Protein AF-A0AAW8EIY5-F1 (afdb_monomer_lite)

Radius of gyration: 24.42 Å; chains: 1; bounding box: 65×35×53 Å

pLDDT: mean 79.77, std 15.16, range [42.41, 97.56]

InterPro domains:
  IPR021831 ParD-like antitoxin of type II bacterial toxin-antitoxin system [PF11903] (4-67)

Sequence (115 aa):
MSSNSIRVDAELFRIAREQGNLMSRSAAQQIEHWARIGSALEECGLTVAQVARLLQRHAEGEAAKAPGDFDLWAFKRERQSSDMANARSGRVTQAQLSWFSDGVARRVKLTDSPY

Organism: Variovorax paradoxus (NCBI:txid34073)

Foldseek 3Di:
DDDDDDDDDPVLLVVLCVVCVVVVHHSVVSVVVVVVVVVVVVVVVDDPVNVVVVVVCVVVVPPDPPPCPVVVVVVVVVVVVVVVVCCVVVVDPPLRVDCPHPCVVVPDDPPDDPD

Structure (mmCIF, N/CA/C/O backbone):
data_AF-A0AAW8EIY5-F1
#
_entry.id   AF-A0AAW8EIY5-F1
#
loop_
_atom_site.group_PDB
_atom_site.id
_atom_site.type_symbol
_atom_site.label_atom_id
_atom_site.label_alt_id
_atom_site.label_comp_id
_atom_site.label_asym_id
_atom_site.label_entity_id
_atom_site.label_seq_id
_atom_site.pdbx_PDB_ins_code
_atom_site.Cartn_x
_atom_site.Cartn_y
_atom_site.Cartn_z
_atom_site.occupancy
_atom_site.B_iso_or_equiv
_atom_site.auth_seq_id
_atom_site.auth_comp_id
_atom_site.auth_asym_id
_atom_site.auth_atom_id
_atom_site.pdbx_PDB_model_num
ATOM 1 N N . MET A 1 1 ? 24.362 5.152 -3.855 1.00 53.97 1 MET A N 1
ATOM 2 C CA . MET A 1 1 ? 23.901 3.747 -3.832 1.00 53.97 1 MET A CA 1
ATOM 3 C C . MET A 1 1 ? 24.237 3.141 -5.178 1.00 53.97 1 MET A C 1
ATOM 5 O O . MET A 1 1 ? 24.011 3.813 -6.178 1.00 53.97 1 MET A O 1
ATOM 9 N N . SER A 1 2 ? 24.828 1.949 -5.215 1.00 73.75 2 SER A N 1
ATOM 10 C CA . SER A 1 2 ? 25.015 1.219 -6.471 1.00 73.75 2 SER A CA 1
ATOM 11 C C . SER A 1 2 ? 23.648 0.815 -7.022 1.00 73.75 2 SER A C 1
ATOM 13 O O . SER A 1 2 ? 22.795 0.336 -6.276 1.00 73.75 2 SER A O 1
ATOM 15 N N . SER A 1 3 ? 23.413 1.048 -8.311 1.00 74.81 3 SER A N 1
ATOM 16 C CA . SER A 1 3 ? 22.215 0.564 -8.992 1.00 74.81 3 SER A CA 1
ATOM 17 C C . SER A 1 3 ? 22.494 -0.817 -9.578 1.00 74.81 3 SER A C 1
ATOM 19 O O . SER A 1 3 ? 23.491 -1.022 -10.267 1.00 74.81 3 SER A O 1
ATOM 21 N N . ASN A 1 4 ? 21.603 -1.766 -9.302 1.00 84.19 4 ASN A N 1
ATOM 22 C CA . ASN A 1 4 ? 21.624 -3.092 -9.910 1.00 84.19 4 ASN A CA 1
ATOM 23 C C . ASN A 1 4 ? 20.434 -3.221 -10.860 1.00 84.19 4 ASN A C 1
ATOM 25 O O . ASN A 1 4 ? 19.335 -2.754 -10.559 1.00 84.19 4 ASN A O 1
ATOM 29 N N . SER A 1 5 ? 20.647 -3.860 -12.010 1.00 86.56 5 SER A N 1
ATOM 30 C CA . SER A 1 5 ? 19.555 -4.206 -12.917 1.00 86.56 5 SER A CA 1
ATOM 31 C C . SER A 1 5 ? 18.894 -5.495 -12.435 1.00 86.56 5 SER A C 1
ATOM 33 O O . SER A 1 5 ? 19.563 -6.516 -12.282 1.00 86.56 5 SER A O 1
ATOM 35 N N . ILE A 1 6 ? 17.583 -5.444 -12.197 1.00 88.00 6 ILE A N 1
ATOM 36 C CA . ILE A 1 6 ? 16.757 -6.614 -11.893 1.00 88.00 6 ILE A CA 1
ATOM 37 C C . ILE A 1 6 ? 15.730 -6.814 -13.006 1.00 88.00 6 ILE A C 1
ATOM 39 O O . ILE A 1 6 ? 15.210 -5.849 -13.568 1.00 88.00 6 ILE A O 1
ATOM 43 N N . ARG A 1 7 ? 15.426 -8.074 -13.327 1.00 94.25 7 ARG A N 1
ATOM 44 C CA . ARG A 1 7 ? 14.286 -8.405 -14.187 1.00 94.25 7 ARG A CA 1
ATOM 45 C C . ARG A 1 7 ? 13.039 -8.476 -13.319 1.00 94.25 7 ARG A C 1
ATOM 47 O O . ARG A 1 7 ? 13.037 -9.176 -12.312 1.00 94.25 7 ARG A O 1
ATOM 54 N N . VAL A 1 8 ? 12.000 -7.760 -13.724 1.00 93.25 8 VAL A N 1
ATOM 55 C CA . VAL A 1 8 ? 10.685 -7.777 -13.081 1.00 93.25 8 VAL A CA 1
ATOM 56 C C . VAL A 1 8 ? 9.632 -8.143 -14.109 1.00 93.25 8 VAL A C 1
ATOM 58 O O . VAL A 1 8 ? 9.823 -7.926 -15.307 1.00 93.25 8 VAL A O 1
ATOM 61 N N . ASP A 1 9 ? 8.534 -8.711 -13.629 1.00 96.12 9 ASP A N 1
ATOM 62 C CA . ASP A 1 9 ? 7.376 -8.992 -14.461 1.00 96.12 9 ASP A CA 1
ATOM 63 C C . ASP A 1 9 ? 6.819 -7.701 -15.098 1.00 96.12 9 ASP A C 1
ATOM 65 O O . ASP A 1 9 ? 6.868 -6.618 -14.501 1.00 96.12 9 ASP A O 1
ATOM 69 N N . ALA A 1 10 ? 6.317 -7.813 -16.330 1.00 95.50 10 ALA A N 1
ATOM 70 C CA . ALA A 1 10 ? 5.834 -6.667 -17.096 1.00 95.50 10 ALA A CA 1
ATOM 71 C C . ALA A 1 10 ? 4.612 -6.006 -16.441 1.00 95.50 10 ALA A C 1
ATOM 73 O O . ALA A 1 10 ? 4.497 -4.776 -16.453 1.00 95.50 10 ALA A O 1
ATOM 74 N N . GLU A 1 11 ? 3.735 -6.803 -15.832 1.00 94.88 11 GLU A N 1
ATOM 75 C CA . GLU A 1 11 ? 2.555 -6.307 -15.135 1.00 94.88 11 GLU A CA 1
ATOM 76 C C . GLU A 1 11 ? 2.950 -5.599 -13.840 1.00 94.88 11 GLU A C 1
ATOM 78 O O . GLU A 1 11 ? 2.496 -4.482 -13.580 1.00 94.88 11 GLU A O 1
ATOM 83 N N . LEU A 1 12 ? 3.887 -6.172 -13.076 1.00 94.81 12 LEU A N 1
ATOM 84 C CA . LEU A 1 12 ? 4.438 -5.507 -11.891 1.00 94.81 12 LEU A CA 1
ATOM 85 C C . LEU A 1 12 ? 5.044 -4.141 -12.246 1.00 94.81 12 LEU A C 1
ATOM 87 O O . LEU A 1 12 ? 4.793 -3.152 -11.553 1.00 94.81 12 LEU A O 1
ATOM 91 N N . PHE A 1 13 ? 5.811 -4.063 -13.337 1.00 96.62 13 PHE A N 1
ATOM 92 C CA . PHE A 1 13 ? 6.376 -2.799 -13.809 1.00 96.62 13 PHE A CA 1
ATOM 93 C C . PHE A 1 13 ? 5.289 -1.789 -14.205 1.00 96.62 13 PHE A C 1
ATOM 95 O O . PHE A 1 13 ? 5.388 -0.611 -13.848 1.00 96.62 13 PHE A O 1
ATOM 102 N N . ARG A 1 14 ? 4.244 -2.236 -14.915 1.00 97.56 14 ARG A N 1
ATOM 103 C CA . ARG A 1 14 ? 3.112 -1.391 -15.320 1.00 97.56 14 ARG A CA 1
ATOM 104 C C . ARG A 1 14 ? 2.398 -0.800 -14.101 1.00 97.56 14 ARG A C 1
ATOM 106 O O . ARG A 1 14 ? 2.264 0.423 -14.022 1.00 97.56 14 ARG A O 1
ATOM 113 N N . ILE A 1 15 ? 2.024 -1.637 -13.130 1.00 96.38 15 ILE A N 1
ATOM 114 C CA . ILE A 1 15 ? 1.348 -1.207 -11.895 1.00 96.38 15 ILE A CA 1
ATOM 115 C C . ILE A 1 15 ? 2.251 -0.257 -11.096 1.00 96.38 15 ILE A C 1
ATOM 117 O O . ILE A 1 15 ? 1.799 0.796 -10.644 1.00 96.38 15 ILE A O 1
ATOM 121 N N . ALA A 1 16 ? 3.541 -0.578 -10.958 1.00 96.81 16 ALA A N 1
ATOM 122 C CA . ALA A 1 16 ? 4.497 0.283 -10.264 1.00 96.81 16 ALA A CA 1
ATOM 123 C C . ALA A 1 16 ? 4.632 1.659 -10.927 1.00 96.81 16 ALA A C 1
ATOM 125 O O . ALA A 1 16 ? 4.730 2.667 -10.229 1.00 96.81 16 ALA A O 1
ATOM 126 N N . ARG A 1 17 ? 4.609 1.725 -12.264 1.00 97.38 17 ARG A N 1
ATOM 127 C CA . ARG A 1 17 ? 4.645 2.996 -12.997 1.00 97.38 17 ARG A CA 1
ATOM 128 C C . ARG A 1 17 ? 3.392 3.827 -12.740 1.00 97.38 17 ARG A C 1
ATOM 130 O O . ARG A 1 17 ? 3.500 5.021 -12.486 1.00 97.38 17 ARG A O 1
ATOM 137 N N . GLU A 1 18 ? 2.218 3.208 -12.798 1.00 97.38 18 GLU A N 1
ATOM 138 C CA . GLU A 1 18 ? 0.939 3.888 -12.566 1.00 97.38 18 GLU A CA 1
ATOM 139 C C . GLU A 1 18 ? 0.842 4.438 -11.141 1.00 97.38 18 GLU A C 1
ATOM 141 O O . GLU A 1 18 ? 0.582 5.626 -10.955 1.00 97.38 18 GLU A O 1
ATOM 146 N N . GLN A 1 19 ? 1.134 3.608 -10.140 1.00 96.62 19 GLN A N 1
ATOM 147 C CA . GLN A 1 19 ? 1.105 4.009 -8.730 1.00 96.62 19 GLN A CA 1
ATOM 148 C C . GLN A 1 19 ? 2.217 5.009 -8.391 1.00 96.62 19 GLN A C 1
ATOM 150 O O . GLN A 1 19 ? 1.992 5.970 -7.655 1.00 96.62 19 GLN A O 1
ATOM 155 N N . GLY A 1 20 ? 3.407 4.823 -8.967 1.00 96.88 20 GLY A N 1
ATOM 156 C CA . GLY A 1 20 ? 4.526 5.745 -8.814 1.00 96.88 20 GLY A CA 1
ATOM 157 C C . GLY A 1 20 ? 4.186 7.140 -9.332 1.00 96.88 20 GLY A C 1
ATOM 158 O O . GLY A 1 20 ? 4.412 8.117 -8.621 1.00 96.88 20 GLY A O 1
ATOM 159 N N . ASN A 1 21 ? 3.550 7.245 -10.503 1.00 96.25 21 ASN A N 1
ATOM 160 C CA . ASN A 1 21 ? 3.132 8.529 -11.072 1.00 96.25 21 ASN A CA 1
ATOM 161 C C . ASN A 1 21 ? 2.189 9.307 -10.140 1.00 96.25 21 ASN A C 1
ATOM 163 O O . ASN A 1 21 ? 2.368 10.513 -9.979 1.00 96.25 21 ASN A O 1
ATOM 167 N N . LEU A 1 22 ? 1.240 8.629 -9.479 1.00 95.81 22 LEU A N 1
ATOM 168 C CA . LEU A 1 22 ? 0.336 9.258 -8.501 1.00 95.81 22 LEU A CA 1
ATOM 169 C C . LEU A 1 22 ? 1.087 9.856 -7.303 1.00 95.81 22 LEU A C 1
ATOM 171 O O . LEU A 1 22 ? 0.632 10.825 -6.702 1.00 95.81 22 LEU A O 1
ATOM 175 N N . MET A 1 23 ? 2.245 9.288 -6.968 1.00 93.25 23 MET A N 1
ATOM 176 C CA . MET A 1 23 ? 3.048 9.657 -5.803 1.00 93.25 23 MET A CA 1
ATOM 177 C C . MET A 1 23 ? 4.348 10.381 -6.174 1.00 93.25 23 MET A C 1
ATOM 179 O O . MET A 1 23 ? 5.223 10.538 -5.323 1.00 93.25 23 MET A O 1
ATOM 183 N N . SER A 1 24 ? 4.494 10.811 -7.435 1.00 96.06 24 SER A N 1
ATOM 184 C CA . SER A 1 24 ? 5.715 11.437 -7.968 1.00 96.06 24 SER A CA 1
ATOM 185 C C . SER A 1 24 ? 6.988 10.588 -7.780 1.00 96.06 24 SER A C 1
ATOM 187 O O . SER A 1 24 ? 8.046 11.097 -7.411 1.00 96.06 24 SER A O 1
ATOM 189 N N . ARG A 1 25 ? 6.890 9.277 -8.026 1.00 96.19 25 ARG A N 1
ATOM 190 C CA . ARG A 1 25 ? 7.987 8.296 -7.963 1.00 96.19 25 ARG A CA 1
ATOM 191 C C . ARG A 1 25 ? 8.157 7.577 -9.298 1.00 96.19 25 ARG A C 1
ATOM 193 O O . ARG A 1 25 ? 7.182 7.286 -9.986 1.00 96.19 25 ARG A O 1
ATOM 200 N N . SER A 1 26 ? 9.394 7.222 -9.640 1.00 96.69 26 SER A N 1
ATOM 201 C CA . SER A 1 26 ? 9.649 6.283 -10.737 1.00 96.69 26 SER A CA 1
ATOM 202 C C . SER A 1 26 ? 9.135 4.879 -10.388 1.00 96.69 26 SER A C 1
ATOM 204 O O . SER A 1 26 ? 8.961 4.547 -9.215 1.00 96.69 26 SER A O 1
ATOM 206 N N . ALA A 1 27 ? 8.949 4.016 -11.392 1.00 95.94 27 ALA A N 1
ATOM 207 C CA . ALA A 1 27 ? 8.550 2.624 -11.159 1.00 95.94 27 ALA A CA 1
ATOM 208 C C . ALA A 1 27 ? 9.537 1.886 -10.231 1.00 95.94 27 ALA A C 1
ATOM 210 O O . ALA A 1 27 ? 9.118 1.168 -9.329 1.00 95.94 27 ALA A O 1
ATOM 211 N N . ALA A 1 28 ? 10.845 2.119 -10.396 1.00 94.56 28 ALA A N 1
ATOM 212 C CA . ALA A 1 28 ? 11.870 1.545 -9.524 1.00 94.56 28 ALA A CA 1
ATOM 213 C C . ALA A 1 28 ? 11.731 2.042 -8.075 1.00 94.56 28 ALA A C 1
ATOM 215 O O . ALA A 1 28 ? 11.697 1.237 -7.149 1.00 94.56 28 ALA A O 1
ATOM 216 N N . GLN A 1 29 ? 11.556 3.354 -7.878 1.00 96.06 29 GLN A N 1
ATOM 217 C CA . GLN A 1 29 ? 11.333 3.932 -6.547 1.00 96.06 29 GLN A CA 1
ATOM 218 C C . GLN A 1 29 ? 10.039 3.424 -5.902 1.00 96.06 29 GLN A C 1
ATOM 220 O O . GLN A 1 29 ? 9.983 3.252 -4.685 1.00 96.06 29 GLN A O 1
ATOM 225 N N . GLN A 1 30 ? 8.996 3.185 -6.698 1.00 97.50 30 GLN A N 1
ATOM 226 C CA . GLN A 1 30 ? 7.741 2.632 -6.204 1.00 97.50 30 GLN A CA 1
ATOM 227 C C . GLN A 1 30 ? 7.905 1.175 -5.746 1.00 97.50 30 GLN A C 1
ATOM 229 O O . GLN A 1 30 ? 7.398 0.814 -4.685 1.00 97.50 30 GLN A O 1
ATOM 234 N N . ILE A 1 31 ? 8.661 0.359 -6.487 1.00 96.19 31 ILE A N 1
ATOM 235 C CA . ILE A 1 31 ? 8.989 -1.020 -6.088 1.00 96.19 31 ILE A CA 1
ATOM 236 C C . ILE A 1 31 ? 9.843 -1.026 -4.813 1.00 96.19 31 ILE A C 1
ATOM 238 O O . ILE A 1 31 ? 9.540 -1.767 -3.879 1.00 96.19 31 ILE A O 1
ATOM 242 N N . GLU A 1 32 ? 10.861 -0.162 -4.724 1.00 95.50 32 GLU A N 1
ATOM 243 C CA . GLU A 1 32 ? 11.654 0.002 -3.496 1.00 95.50 32 GLU A CA 1
ATOM 244 C C . GLU A 1 32 ? 10.779 0.390 -2.298 1.00 95.50 32 GLU A C 1
ATOM 246 O O . GLU A 1 32 ? 10.973 -0.104 -1.187 1.00 95.50 32 GLU A O 1
ATOM 251 N N . HIS A 1 33 ? 9.805 1.274 -2.513 1.00 96.81 33 HIS A N 1
ATOM 252 C CA . HIS A 1 33 ? 8.880 1.694 -1.471 1.00 96.81 33 HIS A CA 1
ATOM 253 C C . HIS A 1 33 ? 8.013 0.533 -0.970 1.00 96.81 33 HIS A C 1
ATOM 255 O O . HIS A 1 33 ? 7.911 0.344 0.243 1.00 96.81 33 HIS A O 1
ATOM 261 N N . TRP A 1 34 ? 7.446 -0.276 -1.869 1.00 95.69 34 TRP A N 1
ATOM 262 C CA . TRP A 1 34 ? 6.694 -1.473 -1.479 1.00 95.69 34 TRP A CA 1
ATOM 263 C C . TRP A 1 34 ? 7.554 -2.491 -0.732 1.00 95.69 34 TRP A C 1
ATOM 265 O O . TRP A 1 34 ? 7.093 -3.039 0.266 1.00 95.69 34 TRP A O 1
ATOM 275 N N . ALA A 1 35 ? 8.807 -2.697 -1.145 1.00 94.38 35 ALA A N 1
ATOM 276 C CA . ALA A 1 35 ? 9.728 -3.587 -0.439 1.00 94.38 35 ALA A CA 1
ATOM 277 C C . ALA A 1 35 ? 10.005 -3.112 0.999 1.00 94.38 35 ALA A C 1
ATOM 279 O O . ALA A 1 35 ? 9.985 -3.917 1.928 1.00 94.38 35 ALA A O 1
ATOM 280 N N . ARG A 1 36 ? 10.190 -1.798 1.211 1.00 95.31 36 ARG A N 1
ATOM 281 C CA . ARG A 1 36 ? 10.345 -1.225 2.564 1.00 95.31 36 ARG A CA 1
ATOM 282 C C . ARG A 1 36 ? 9.094 -1.419 3.419 1.00 95.31 36 ARG A C 1
ATOM 284 O O . ARG A 1 36 ? 9.221 -1.744 4.594 1.00 95.31 36 ARG A O 1
ATOM 291 N N . ILE A 1 37 ? 7.904 -1.242 2.838 1.00 92.81 37 ILE A N 1
ATOM 292 C CA . ILE A 1 37 ? 6.639 -1.514 3.538 1.00 92.81 37 ILE A CA 1
ATOM 293 C C . ILE A 1 37 ? 6.556 -2.993 3.927 1.00 92.81 37 ILE A C 1
ATOM 295 O O . ILE A 1 37 ? 6.250 -3.28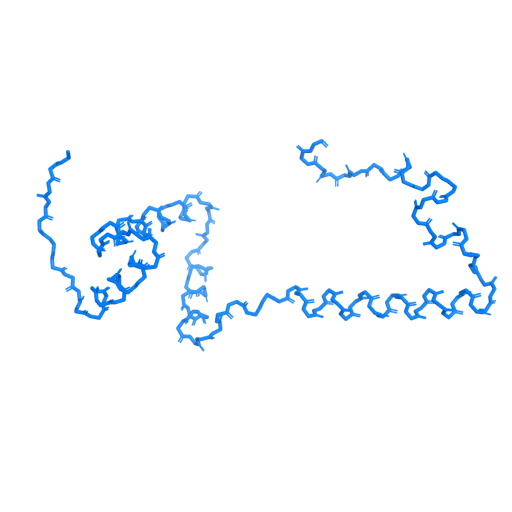7 5.076 1.00 92.81 37 ILE A O 1
ATOM 299 N N . GLY A 1 38 ? 6.857 -3.911 3.002 1.00 88.88 38 GLY A N 1
ATOM 300 C CA . GLY A 1 38 ? 6.858 -5.351 3.271 1.00 88.88 38 GLY A CA 1
ATOM 301 C C . GLY A 1 38 ? 7.780 -5.724 4.432 1.00 88.88 38 GLY A C 1
ATOM 302 O O . GLY A 1 38 ? 7.332 -6.361 5.379 1.00 88.88 38 GLY A O 1
ATOM 303 N N . SER A 1 39 ? 9.019 -5.222 4.419 1.00 90.06 39 SER A N 1
ATOM 304 C CA . SER A 1 39 ? 9.985 -5.431 5.507 1.00 90.06 39 SER A CA 1
ATOM 305 C C . SER A 1 39 ? 9.459 -4.930 6.858 1.00 90.06 39 SER A C 1
ATOM 307 O O . SER A 1 39 ? 9.513 -5.651 7.847 1.00 90.06 39 SER A O 1
ATOM 309 N N . ALA A 1 40 ? 8.905 -3.714 6.907 1.00 90.75 40 ALA A N 1
ATOM 310 C CA . ALA A 1 40 ? 8.362 -3.153 8.146 1.00 90.75 40 ALA A CA 1
ATOM 311 C C . ALA A 1 40 ? 7.137 -3.935 8.661 1.00 90.75 40 ALA A C 1
ATOM 313 O O . ALA A 1 40 ? 6.933 -4.057 9.869 1.00 90.75 40 ALA A O 1
ATOM 314 N N . LEU A 1 41 ? 6.315 -4.476 7.756 1.00 86.19 41 LEU A N 1
ATOM 315 C CA . LEU A 1 41 ? 5.176 -5.323 8.115 1.00 86.19 41 LEU A CA 1
ATOM 316 C C . LEU A 1 41 ? 5.625 -6.666 8.707 1.00 86.19 41 LEU A C 1
ATOM 318 O O . LEU A 1 41 ? 5.010 -7.135 9.664 1.00 86.19 41 LEU A O 1
ATOM 322 N N . GLU A 1 42 ? 6.695 -7.267 8.188 1.00 84.88 42 GLU A N 1
ATOM 323 C CA . GLU A 1 42 ? 7.273 -8.496 8.753 1.00 84.88 42 GLU A CA 1
ATOM 324 C C . GLU A 1 42 ? 7.810 -8.273 10.177 1.00 84.88 42 GLU A C 1
ATOM 326 O O . GLU A 1 42 ? 7.588 -9.102 11.062 1.00 84.88 42 GLU A O 1
ATOM 331 N N . GLU A 1 43 ? 8.422 -7.116 10.443 1.00 90.12 43 GLU A N 1
ATOM 332 C CA . GLU A 1 43 ? 8.917 -6.740 11.777 1.00 90.12 43 GLU A CA 1
ATOM 333 C C . GLU A 1 43 ? 7.799 -6.538 12.813 1.00 90.12 43 GLU A C 1
ATOM 335 O O . GLU A 1 43 ? 8.027 -6.688 14.013 1.00 90.12 43 GLU A O 1
ATOM 340 N N . CYS A 1 44 ? 6.569 -6.262 12.372 1.00 89.88 44 CYS A N 1
ATOM 341 C CA . CYS A 1 44 ? 5.409 -6.102 13.254 1.00 89.88 44 CYS A CA 1
ATOM 342 C C . CYS A 1 44 ? 4.895 -7.433 13.844 1.00 89.88 44 CYS A C 1
ATOM 344 O O . CYS A 1 44 ? 3.863 -7.447 14.517 1.00 89.88 44 CYS A O 1
ATOM 346 N N . GLY A 1 45 ? 5.577 -8.558 13.595 1.00 86.88 45 GLY A N 1
ATOM 347 C CA . GLY A 1 45 ? 5.203 -9.869 14.131 1.00 86.88 45 GLY A CA 1
ATOM 348 C C . GLY A 1 45 ? 3.954 -10.457 13.473 1.00 86.88 45 GLY A C 1
ATOM 349 O O . GLY A 1 45 ? 3.258 -11.275 14.078 1.00 86.88 45 GLY A O 1
ATOM 350 N N . LEU A 1 46 ? 3.652 -10.044 12.237 1.00 84.31 46 LEU A N 1
ATOM 351 C CA . LEU A 1 46 ? 2.583 -10.651 11.454 1.00 84.31 46 LEU A CA 1
ATOM 352 C C . LEU A 1 46 ? 2.929 -12.115 11.173 1.00 84.31 46 LEU A C 1
ATOM 354 O O . LEU A 1 46 ? 3.958 -12.443 10.587 1.00 84.31 46 LEU A O 1
ATOM 358 N N . THR A 1 47 ? 2.035 -13.013 11.569 1.00 83.44 47 THR A N 1
ATOM 359 C CA . THR A 1 47 ? 2.161 -14.431 11.234 1.00 83.44 47 THR A CA 1
ATOM 360 C C . THR A 1 47 ? 1.995 -14.634 9.727 1.00 83.44 47 THR A C 1
ATOM 362 O O . THR A 1 47 ? 1.230 -13.927 9.065 1.00 83.44 47 THR A O 1
ATOM 365 N N . VAL A 1 48 ? 2.633 -15.674 9.182 1.00 82.50 48 VAL A N 1
ATOM 366 C CA . VAL A 1 48 ? 2.499 -16.064 7.764 1.00 82.50 48 VAL A CA 1
ATOM 367 C C . VAL A 1 48 ? 1.026 -16.207 7.350 1.00 82.50 48 VAL A C 1
ATOM 369 O O . VAL A 1 48 ? 0.636 -15.783 6.265 1.00 82.50 48 VAL A O 1
ATOM 372 N N . ALA A 1 49 ? 0.178 -16.733 8.239 1.00 86.19 49 ALA A N 1
ATOM 373 C CA . ALA A 1 49 ? -1.256 -16.875 7.994 1.00 86.19 49 ALA A CA 1
ATOM 374 C C . ALA A 1 49 ? -1.983 -15.523 7.845 1.00 86.19 49 ALA A C 1
ATOM 376 O O . ALA A 1 49 ? -2.892 -15.402 7.022 1.00 86.19 49 ALA A O 1
ATOM 377 N N . GLN A 1 50 ? -1.593 -14.501 8.614 1.00 87.62 50 GLN A N 1
ATOM 378 C CA . GLN A 1 50 ? -2.157 -13.151 8.500 1.00 87.62 50 GLN A CA 1
ATOM 379 C C . GLN A 1 50 ? -1.745 -12.482 7.187 1.00 87.62 50 GLN A C 1
ATOM 381 O O . GLN A 1 50 ? -2.594 -11.884 6.526 1.00 87.62 50 GLN A O 1
ATOM 386 N N . VAL A 1 51 ? -0.482 -12.635 6.777 1.00 86.00 51 VAL A N 1
ATOM 387 C CA . VAL A 1 51 ? 0.014 -12.123 5.488 1.00 86.00 51 VAL A CA 1
ATOM 388 C C . VAL A 1 51 ? -0.700 -12.805 4.319 1.00 86.00 51 VAL A C 1
ATOM 390 O O . VAL A 1 51 ? -1.209 -12.125 3.430 1.00 86.00 51 VAL A O 1
ATOM 393 N N . ALA A 1 52 ? -0.828 -14.134 4.347 1.00 86.56 52 ALA A N 1
ATOM 394 C CA . ALA A 1 52 ? -1.551 -14.883 3.319 1.00 86.56 52 ALA A CA 1
ATOM 395 C C . ALA A 1 52 ? -3.013 -14.422 3.196 1.00 86.56 52 ALA A C 1
ATOM 397 O O . ALA A 1 52 ? -3.497 -14.174 2.093 1.00 86.56 52 ALA A O 1
ATOM 398 N N . ARG A 1 53 ? -3.699 -14.227 4.331 1.00 88.94 53 ARG A N 1
ATOM 399 C CA . ARG A 1 53 ? -5.079 -13.723 4.354 1.00 88.94 53 ARG A CA 1
ATOM 400 C C . ARG A 1 53 ? -5.187 -12.298 3.805 1.00 88.94 53 ARG A C 1
ATOM 402 O O . ARG A 1 53 ? -6.139 -11.999 3.092 1.00 88.94 53 ARG A O 1
ATOM 409 N N . LEU A 1 54 ? -4.233 -11.421 4.123 1.00 86.12 54 LEU A N 1
ATOM 410 C CA . LEU A 1 54 ? -4.190 -10.055 3.594 1.00 86.12 54 LEU A CA 1
ATOM 411 C C . LEU A 1 54 ? -4.079 -10.061 2.062 1.00 86.12 54 LEU A C 1
ATOM 413 O O . LEU A 1 54 ? -4.844 -9.373 1.387 1.00 86.12 54 LEU A O 1
ATOM 417 N N . LEU A 1 55 ? -3.153 -10.858 1.523 1.00 86.69 55 LEU A N 1
ATOM 418 C CA . LEU A 1 55 ? -2.929 -10.978 0.082 1.00 86.69 55 LEU A CA 1
ATOM 419 C C . LEU A 1 55 ? -4.134 -11.588 -0.638 1.00 86.69 55 LEU A C 1
ATOM 421 O O . LEU A 1 55 ? -4.508 -11.104 -1.704 1.00 86.69 55 LEU A O 1
ATOM 425 N N . GLN A 1 56 ? -4.770 -12.598 -0.039 1.00 87.81 56 GLN A N 1
ATOM 426 C CA . GLN A 1 56 ? -5.984 -13.205 -0.578 1.00 87.81 56 GLN A CA 1
ATOM 427 C C . GLN A 1 56 ? -7.118 -12.177 -0.700 1.00 87.81 56 GLN A C 1
ATOM 429 O O . GLN A 1 56 ? -7.666 -12.005 -1.784 1.00 87.81 56 GLN A O 1
ATOM 434 N N . ARG A 1 57 ? -7.396 -11.415 0.366 1.00 84.38 57 ARG A N 1
ATOM 435 C CA . ARG A 1 57 ? -8.425 -10.359 0.344 1.00 84.38 57 ARG A CA 1
ATOM 436 C C . ARG A 1 57 ? -8.137 -9.279 -0.696 1.00 84.38 57 ARG A C 1
ATOM 438 O O . ARG A 1 57 ? -9.045 -8.803 -1.371 1.00 84.38 57 ARG A O 1
ATOM 445 N N . HIS A 1 58 ? -6.868 -8.897 -0.844 1.00 81.00 58 HIS A N 1
ATOM 446 C CA . HIS A 1 58 ? -6.456 -7.947 -1.874 1.00 81.00 58 HIS A CA 1
ATOM 447 C C . HIS A 1 58 ? -6.695 -8.500 -3.290 1.00 81.00 58 HIS A C 1
ATOM 449 O O . HIS A 1 58 ? -7.214 -7.783 -4.143 1.00 81.00 58 HIS A O 1
ATOM 455 N N . ALA A 1 59 ? -6.354 -9.769 -3.539 1.00 78.19 59 ALA A N 1
ATOM 456 C CA . ALA A 1 59 ? -6.580 -10.432 -4.825 1.00 78.19 59 ALA A CA 1
ATOM 457 C C . ALA A 1 59 ? -8.074 -10.594 -5.152 1.00 78.19 59 ALA A C 1
ATOM 459 O O . ALA A 1 59 ? -8.474 -10.443 -6.303 1.00 78.19 59 ALA A O 1
ATOM 460 N N . GLU A 1 60 ? -8.903 -10.838 -4.138 1.00 80.81 60 GLU A N 1
ATOM 461 C CA . GLU A 1 60 ? -10.363 -10.937 -4.254 1.00 80.81 60 GLU A CA 1
ATOM 462 C C . GLU A 1 60 ? -11.042 -9.569 -4.477 1.00 80.81 60 GLU A C 1
ATOM 464 O O . GLU A 1 60 ? -12.259 -9.495 -4.644 1.00 80.81 60 GLU A O 1
ATOM 469 N N . GLY A 1 61 ? -10.278 -8.470 -4.512 1.00 64.81 61 GLY A N 1
ATOM 470 C CA . GLY A 1 61 ? -10.825 -7.128 -4.699 1.00 64.81 61 GLY A CA 1
ATOM 471 C C . GLY A 1 61 ? -11.593 -6.621 -3.479 1.00 64.81 61 GLY A C 1
ATOM 472 O O . GLY A 1 61 ? -12.277 -5.598 -3.565 1.00 64.81 61 GLY A O 1
ATOM 473 N N . GLU A 1 62 ? -11.443 -7.270 -2.320 1.00 55.94 62 GLU A N 1
ATOM 474 C CA . GLU A 1 62 ? -11.858 -6.727 -1.030 1.00 55.94 62 GLU A CA 1
ATOM 475 C C . GLU A 1 62 ? -10.881 -5.625 -0.596 1.00 55.94 62 GLU A C 1
ATOM 477 O O . GLU A 1 62 ? -10.288 -5.661 0.487 1.00 55.94 62 GLU A O 1
ATOM 482 N N . ALA A 1 63 ? -10.696 -4.614 -1.450 1.00 52.69 63 ALA A N 1
ATOM 483 C CA . ALA A 1 63 ? -10.117 -3.347 -1.044 1.00 52.69 63 ALA A CA 1
ATOM 484 C C . ALA A 1 63 ? -10.885 -2.903 0.197 1.00 52.69 63 ALA A C 1
ATOM 486 O O . ALA A 1 63 ? -12.108 -2.792 0.138 1.00 52.69 63 ALA A O 1
ATOM 487 N N . ALA A 1 64 ? -10.164 -2.764 1.311 1.00 52.41 64 ALA A N 1
ATOM 488 C CA . ALA A 1 64 ? -10.670 -2.572 2.660 1.00 52.41 64 ALA A CA 1
ATOM 489 C C . ALA A 1 64 ? -12.015 -1.823 2.713 1.00 52.41 64 ALA A C 1
ATOM 491 O O . ALA A 1 64 ? -12.065 -0.617 2.943 1.00 52.41 64 ALA A O 1
ATOM 492 N N . LYS A 1 65 ? -13.134 -2.548 2.595 1.00 47.47 65 LYS A N 1
ATOM 493 C CA . LYS A 1 65 ? -14.353 -2.147 3.284 1.00 47.47 65 LYS A CA 1
ATOM 494 C C . LYS A 1 65 ? -13.948 -2.241 4.735 1.00 47.47 65 LYS A C 1
ATOM 496 O O . LYS A 1 65 ? -13.791 -3.352 5.235 1.00 47.47 65 LYS A O 1
ATOM 501 N N . ALA A 1 66 ? -13.624 -1.099 5.341 1.00 47.62 66 ALA A N 1
ATOM 502 C CA . ALA A 1 66 ? -13.292 -1.019 6.749 1.00 47.62 66 ALA A CA 1
ATOM 503 C C . ALA A 1 66 ? -14.408 -1.765 7.491 1.00 47.62 66 ALA A C 1
ATOM 505 O O . ALA A 1 66 ? -15.537 -1.268 7.504 1.00 47.62 66 ALA A O 1
ATOM 506 N N . PRO A 1 67 ? -14.138 -2.954 8.063 1.00 50.38 67 PRO A N 1
ATOM 507 C CA . PRO A 1 67 ? -15.178 -3.726 8.734 1.00 50.38 67 PRO A CA 1
ATOM 508 C C . PRO A 1 67 ? -15.779 -2.915 9.888 1.00 50.38 67 PRO A C 1
ATOM 510 O O . PRO A 1 67 ? -16.914 -3.125 10.280 1.00 50.38 67 PRO A O 1
ATOM 513 N N . GLY A 1 68 ? -15.028 -1.931 10.394 1.00 55.03 68 GLY A N 1
ATOM 514 C CA . GLY A 1 68 ? -15.445 -1.081 11.493 1.00 55.03 68 GLY A CA 1
ATOM 515 C C . GLY A 1 68 ? -16.388 0.063 11.133 1.00 55.03 68 GLY A C 1
ATOM 516 O O . GLY A 1 68 ? -17.101 0.500 12.023 1.00 55.03 68 GLY A O 1
ATOM 517 N N . ASP A 1 69 ? -16.430 0.578 9.900 1.00 57.06 69 ASP A N 1
ATOM 518 C CA . ASP A 1 69 ? -17.138 1.852 9.685 1.00 57.06 69 ASP A CA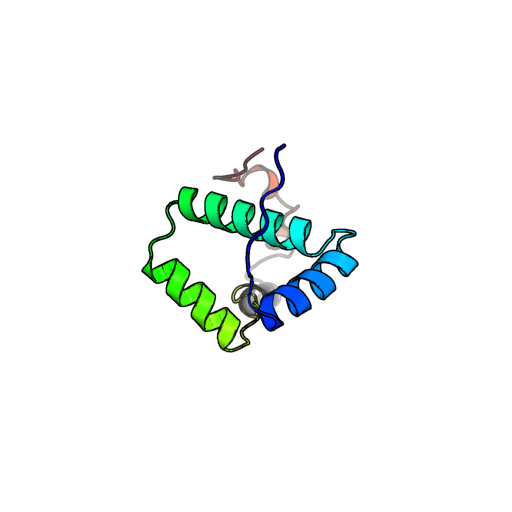 1
ATOM 519 C C . ASP A 1 69 ? -18.658 1.634 9.623 1.00 57.06 69 ASP A C 1
ATOM 521 O O . ASP A 1 69 ? -19.416 2.245 10.376 1.00 57.06 69 ASP A O 1
ATOM 525 N N . PHE A 1 70 ? -19.123 0.672 8.821 1.00 56.88 70 PHE A N 1
ATOM 526 C CA . PHE A 1 70 ? -20.553 0.356 8.737 1.00 56.88 70 PHE A CA 1
ATOM 527 C C . PHE A 1 70 ? -21.120 -0.149 10.076 1.00 56.88 70 PHE A C 1
ATOM 529 O O . PHE A 1 70 ? -22.190 0.303 10.497 1.00 56.88 70 PHE A O 1
ATOM 536 N N . ASP A 1 71 ? -20.367 -0.997 10.781 1.00 73.25 71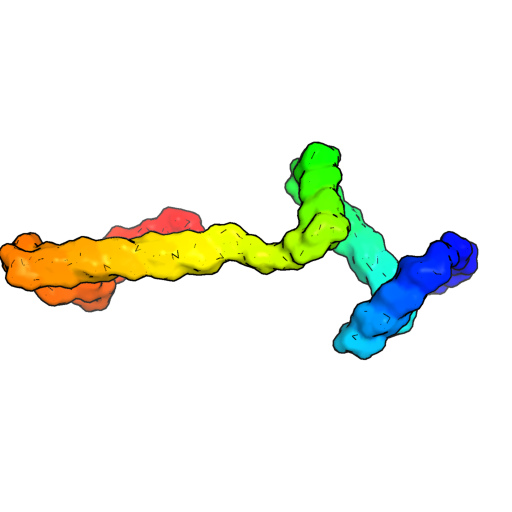 ASP A N 1
ATOM 537 C CA . ASP A 1 71 ? -20.757 -1.542 12.084 1.00 73.25 71 ASP A CA 1
ATOM 538 C C . ASP A 1 71 ? -20.746 -0.473 13.185 1.00 73.25 71 ASP A C 1
ATOM 540 O O . ASP A 1 71 ? -21.656 -0.433 14.015 1.00 73.25 71 ASP A O 1
ATOM 544 N N . LEU A 1 72 ? -19.796 0.471 13.163 1.00 72.81 72 LEU A N 1
ATOM 545 C CA . LEU A 1 72 ? -19.764 1.582 14.117 1.00 72.81 72 LEU A CA 1
ATOM 546 C C . LEU A 1 72 ? -20.951 2.530 13.924 1.00 72.81 72 LEU A C 1
ATOM 548 O O . LEU A 1 72 ? -21.547 2.978 14.907 1.00 72.81 72 LEU A O 1
ATOM 552 N N . TRP A 1 73 ? -21.316 2.845 12.678 1.00 74.75 73 TRP A N 1
ATOM 553 C CA . TRP A 1 73 ? -22.490 3.677 12.396 1.00 74.75 73 TRP A CA 1
ATOM 554 C C . TRP A 1 73 ? -23.797 2.964 12.762 1.00 74.75 73 TRP A C 1
ATOM 556 O O . TRP A 1 73 ? -24.711 3.612 13.279 1.00 74.75 73 TRP A O 1
ATOM 566 N N . ALA A 1 74 ? -23.893 1.651 12.537 1.00 78.88 74 ALA A N 1
ATOM 567 C CA . ALA A 1 74 ? -25.036 0.847 12.966 1.00 78.88 74 ALA A CA 1
ATOM 568 C C . ALA A 1 74 ? -25.165 0.823 14.499 1.00 78.88 74 ALA A C 1
ATOM 570 O O . ALA A 1 74 ? -26.211 1.209 15.025 1.00 78.88 74 ALA A O 1
ATOM 571 N N . PHE A 1 75 ? -24.077 0.508 15.205 1.00 77.19 75 PHE A N 1
ATOM 572 C CA . PHE A 1 75 ? -24.009 0.509 16.667 1.00 77.19 75 PHE A CA 1
ATOM 573 C C . PHE A 1 75 ? -24.358 1.879 17.271 1.00 77.19 75 PHE A C 1
ATOM 575 O O . PHE A 1 75 ? -25.147 1.972 18.214 1.00 77.19 75 PHE A O 1
ATOM 582 N N . LYS A 1 76 ? -23.827 2.975 16.705 1.00 84.19 76 LYS A N 1
ATOM 583 C CA . LYS A 1 76 ? -24.149 4.344 17.148 1.00 84.19 76 LYS A CA 1
ATOM 584 C C . LYS A 1 76 ? -25.635 4.661 16.999 1.00 84.19 76 LYS A C 1
ATOM 586 O O . LYS A 1 76 ? -26.216 5.244 17.912 1.00 84.19 76 LYS A O 1
ATOM 591 N N . ARG A 1 77 ? -26.253 4.284 15.874 1.00 86.00 77 ARG A N 1
ATOM 592 C CA . ARG A 1 77 ? -27.687 4.522 15.636 1.00 86.00 77 ARG A CA 1
ATOM 593 C C . ARG A 1 77 ? -28.563 3.720 16.590 1.00 86.00 77 ARG A C 1
ATOM 595 O O . ARG A 1 77 ? -29.522 4.268 17.129 1.00 86.00 77 ARG A O 1
ATOM 602 N N . GLU A 1 78 ? -28.223 2.459 16.829 1.00 84.12 78 GLU A N 1
ATOM 603 C CA . GLU A 1 78 ? -28.943 1.606 17.776 1.00 84.12 78 GLU A CA 1
ATOM 604 C C . GLU A 1 78 ? -28.886 2.186 19.196 1.00 84.12 78 GLU A C 1
ATOM 606 O O . GLU A 1 78 ? -29.925 2.370 19.843 1.00 84.12 78 GLU A O 1
ATOM 611 N N . ARG A 1 79 ? -27.694 2.605 19.638 1.00 84.25 79 ARG A N 1
ATOM 612 C CA . ARG A 1 79 ? -27.512 3.268 20.933 1.00 84.25 79 ARG A CA 1
ATOM 613 C C . ARG A 1 79 ? -28.282 4.586 21.027 1.00 84.25 79 ARG A C 1
ATOM 615 O O . ARG A 1 79 ? -29.017 4.787 21.989 1.00 84.25 79 ARG A O 1
ATOM 622 N N . GLN A 1 80 ? -28.208 5.434 20.000 1.00 85.06 80 GLN A N 1
ATOM 623 C CA . GLN A 1 80 ? -28.951 6.696 19.957 1.00 85.06 80 GLN A CA 1
ATOM 624 C C . GLN A 1 80 ? -30.469 6.470 20.019 1.00 85.06 80 GLN A C 1
ATOM 626 O O . GLN A 1 80 ? -31.176 7.222 20.687 1.00 85.06 80 GLN A O 1
ATOM 631 N N . SER A 1 81 ? -30.984 5.430 19.357 1.00 85.75 81 SER A N 1
ATOM 632 C CA . SER A 1 81 ? -32.413 5.099 19.409 1.00 85.75 81 SER A CA 1
ATOM 633 C C . SER A 1 81 ? -32.861 4.691 20.818 1.00 85.75 81 SER A C 1
ATOM 635 O O . SER A 1 81 ? -33.911 5.138 21.284 1.00 85.75 81 SER A O 1
ATOM 637 N N . SER A 1 82 ? -32.023 3.928 21.524 1.00 84.50 82 SER A N 1
ATOM 638 C CA . SER A 1 82 ? -32.266 3.495 22.902 1.00 84.50 82 SER A CA 1
ATOM 639 C C . SER A 1 82 ? -32.211 4.669 23.880 1.00 84.50 82 SER A C 1
ATOM 641 O O . SER A 1 82 ? -33.098 4.819 24.721 1.00 84.50 82 SER A O 1
ATOM 643 N N . ASP A 1 83 ? -3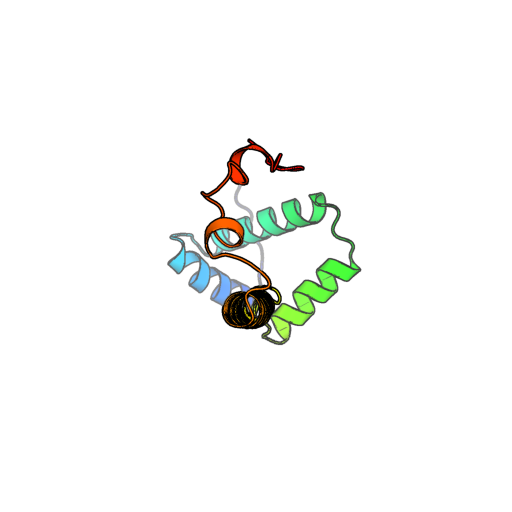1.226 5.553 23.727 1.00 83.31 83 ASP A N 1
ATOM 644 C CA . ASP A 1 83 ? -31.088 6.764 24.540 1.00 83.31 83 ASP A CA 1
ATOM 645 C C . ASP A 1 83 ? -32.286 7.705 24.345 1.00 83.31 83 ASP A C 1
ATOM 647 O O . ASP A 1 83 ? -32.850 8.215 25.315 1.00 83.31 83 ASP A O 1
ATOM 651 N N . MET A 1 84 ? -32.752 7.866 23.102 1.00 83.94 84 MET A N 1
ATOM 652 C CA . MET A 1 84 ? -33.950 8.650 22.788 1.00 83.94 84 MET A CA 1
ATOM 653 C C . MET A 1 84 ? -35.225 8.029 23.368 1.00 83.94 84 MET A C 1
ATOM 655 O O . MET A 1 84 ? -36.092 8.759 23.852 1.00 83.94 84 MET A O 1
ATOM 659 N N . ALA A 1 85 ? -35.357 6.700 23.343 1.00 86.12 85 ALA A N 1
ATOM 660 C CA . ALA A 1 85 ? -36.483 6.006 23.965 1.00 86.12 85 ALA A CA 1
ATOM 661 C C . ALA A 1 85 ? -36.487 6.204 25.489 1.00 86.12 85 ALA A C 1
ATOM 663 O O . ALA A 1 85 ? -37.527 6.529 26.064 1.00 86.12 85 ALA A O 1
ATOM 664 N N . ASN A 1 86 ? -35.318 6.100 26.125 1.00 83.31 86 ASN A N 1
ATOM 665 C CA . ASN A 1 86 ? -35.147 6.311 27.561 1.00 83.31 86 ASN A CA 1
ATOM 666 C C . ASN A 1 86 ? -35.399 7.768 27.987 1.00 83.31 86 ASN A C 1
ATOM 668 O O . ASN A 1 86 ? -35.996 8.005 29.041 1.00 83.31 86 ASN A O 1
ATOM 672 N N . ALA A 1 87 ? -34.995 8.740 27.164 1.00 81.94 87 ALA A N 1
ATOM 673 C CA . ALA A 1 87 ? -35.298 10.153 27.383 1.00 81.94 87 ALA A CA 1
ATOM 674 C C . ALA A 1 87 ? -36.801 10.433 27.268 1.00 81.94 87 ALA A C 1
ATOM 676 O O . ALA A 1 87 ? -37.385 11.080 28.136 1.00 81.94 87 ALA A O 1
ATOM 677 N N . ARG A 1 88 ? -37.454 9.889 26.232 1.00 82.62 88 ARG A N 1
ATOM 678 C CA . ARG A 1 88 ? -38.910 10.015 26.040 1.00 82.62 88 ARG A CA 1
ATOM 679 C C . ARG A 1 88 ? -39.705 9.360 27.165 1.00 82.62 88 ARG A C 1
ATOM 681 O O . ARG A 1 88 ? -40.752 9.877 27.535 1.00 82.62 88 ARG A O 1
ATOM 688 N N . SER A 1 89 ? -39.214 8.254 27.721 1.00 86.69 89 SER A N 1
ATOM 689 C CA . SER A 1 89 ? -39.846 7.585 28.861 1.00 86.69 89 SER A CA 1
ATOM 690 C C . SER A 1 89 ? -39.512 8.229 30.214 1.00 86.69 89 SER A C 1
ATOM 692 O O . SER A 1 89 ? -39.887 7.673 31.243 1.00 86.69 89 SER A O 1
ATOM 694 N N . GLY A 1 90 ? -38.747 9.328 30.244 1.00 84.00 90 GLY A N 1
ATOM 695 C CA . GLY A 1 90 ? -38.335 10.011 31.476 1.00 84.00 90 GLY A CA 1
ATOM 696 C C . GLY A 1 90 ? -37.365 9.218 32.360 1.00 84.00 90 GLY A C 1
ATOM 697 O O . GLY A 1 90 ? -37.134 9.599 33.503 1.00 84.00 90 GLY A O 1
ATOM 698 N N . ARG A 1 91 ? -36.791 8.116 31.853 1.00 79.12 91 ARG A N 1
ATOM 699 C CA . ARG A 1 91 ? -35.822 7.284 32.592 1.00 79.12 91 ARG A CA 1
ATOM 700 C C . ARG A 1 91 ? -34.448 7.939 32.679 1.00 79.12 91 ARG A C 1
ATOM 702 O O . ARG A 1 91 ? -33.678 7.613 33.575 1.00 79.12 91 ARG A O 1
ATOM 709 N N . VAL A 1 92 ? -34.146 8.820 31.729 1.00 78.75 92 VAL A N 1
ATOM 710 C CA . VAL A 1 92 ? -32.881 9.545 31.630 1.00 78.75 92 VAL A CA 1
ATOM 711 C C . VAL A 1 92 ? -33.190 10.996 31.267 1.00 78.75 92 VAL A C 1
ATOM 713 O O . VAL A 1 92 ? -34.030 11.261 30.408 1.00 78.75 92 VAL A O 1
ATOM 716 N N . THR A 1 93 ? -32.536 11.950 31.921 1.00 77.06 93 THR A N 1
ATOM 717 C CA . THR A 1 93 ? -32.664 13.377 31.601 1.00 77.06 93 THR A CA 1
ATOM 718 C C . THR A 1 93 ? -31.677 13.776 30.503 1.00 77.06 93 THR A C 1
ATOM 720 O O . THR A 1 93 ? -30.636 13.150 30.312 1.00 77.06 93 THR A O 1
ATOM 723 N N . GLN A 1 94 ? -31.954 14.865 29.783 1.00 69.25 94 GLN A N 1
ATOM 724 C CA . GLN A 1 94 ? -31.046 15.374 28.745 1.00 69.25 94 GLN A CA 1
ATOM 725 C C . GLN A 1 94 ? -29.641 15.700 29.294 1.00 69.25 94 GLN A C 1
ATOM 727 O O . GLN A 1 94 ? -28.645 15.510 28.598 1.00 69.25 94 GLN A O 1
ATOM 732 N N . ALA A 1 95 ? -29.547 16.117 30.561 1.00 71.75 95 ALA A N 1
ATOM 733 C CA . ALA A 1 95 ? -28.277 16.344 31.249 1.00 71.75 95 ALA A CA 1
ATOM 734 C C . ALA A 1 95 ? -27.479 15.044 31.483 1.00 71.75 95 ALA A C 1
ATOM 736 O O . ALA A 1 95 ? -26.254 15.070 31.488 1.00 71.75 95 ALA A O 1
ATOM 737 N N . GLN A 1 96 ? -28.139 13.894 31.613 1.00 72.06 96 GLN A N 1
ATOM 738 C CA . GLN A 1 96 ? -27.464 12.598 31.755 1.00 72.06 96 GLN A CA 1
ATOM 739 C C . GLN A 1 96 ? -26.973 12.027 30.414 1.00 72.06 96 GLN A C 1
ATOM 741 O O . GLN A 1 96 ? -26.057 11.209 30.404 1.00 72.06 96 GLN A O 1
ATOM 746 N N . LEU A 1 97 ? -27.551 12.465 29.289 1.00 70.12 97 LEU A N 1
ATOM 747 C CA . LEU A 1 97 ? -27.130 12.062 27.938 1.00 70.12 97 LEU A CA 1
ATOM 748 C C . LEU A 1 97 ? -26.016 12.940 27.357 1.00 70.12 97 LEU A C 1
ATOM 750 O O . LEU A 1 97 ? -25.336 12.537 26.414 1.00 70.12 97 LEU A O 1
ATOM 754 N N . SER A 1 98 ? -25.827 14.148 27.886 1.00 74.44 98 SER A N 1
ATOM 755 C CA . SER A 1 98 ? -24.787 15.053 27.405 1.00 74.44 98 SER A CA 1
ATOM 756 C C . SER A 1 98 ? -23.437 14.743 28.061 1.00 74.44 98 SER A C 1
ATOM 758 O O . SER A 1 98 ? -23.287 14.726 29.280 1.00 74.44 98 SER A O 1
ATOM 760 N N . TRP A 1 99 ? -22.419 14.559 27.219 1.00 64.88 99 TRP A N 1
ATOM 761 C CA . TRP A 1 99 ? -21.026 14.352 27.630 1.00 64.88 99 TRP A CA 1
ATOM 762 C C . TRP A 1 99 ? -20.449 15.531 28.438 1.00 64.88 99 TRP A C 1
ATOM 764 O O . TRP A 1 99 ? -19.525 15.365 29.236 1.00 64.88 99 TRP A O 1
ATOM 774 N N . PHE A 1 100 ? -21.004 16.729 28.237 1.00 64.56 100 PHE A N 1
ATOM 775 C CA . PHE A 1 100 ? -20.514 17.985 28.812 1.00 64.56 100 PHE A CA 1
ATOM 776 C C . PHE A 1 100 ? -21.245 18.411 30.088 1.00 64.56 100 PHE A C 1
ATOM 778 O O . PHE A 1 100 ? -20.867 19.404 30.708 1.00 64.56 100 PHE A O 1
ATOM 785 N N . SER A 1 101 ? -22.269 17.672 30.506 1.00 65.12 101 SER A N 1
ATOM 786 C CA . SER A 1 101 ? -23.013 17.940 31.739 1.00 65.12 101 SER A CA 1
ATOM 787 C C . SER A 1 101 ? -22.468 17.119 32.909 1.00 65.12 101 SER A C 1
ATOM 789 O O . SER A 1 101 ? -21.804 16.096 32.733 1.00 65.12 101 SER A O 1
ATOM 791 N N . ASP A 1 102 ? -22.687 17.621 34.128 1.00 60.62 102 ASP A N 1
ATOM 792 C CA . ASP A 1 102 ? -22.329 16.975 35.402 1.00 60.62 102 ASP A CA 1
ATOM 793 C C . ASP A 1 102 ? -20.873 16.503 35.548 1.00 60.62 102 ASP A C 1
ATOM 795 O O . ASP A 1 102 ? -20.568 15.622 36.353 1.00 60.62 102 ASP A O 1
ATOM 799 N N . GLY A 1 103 ? -19.940 17.086 34.791 1.00 61.38 103 GLY A N 1
ATOM 800 C CA . GLY A 1 103 ? -18.518 16.754 34.886 1.00 61.38 103 GLY A CA 1
ATOM 801 C C . GLY A 1 103 ? -18.176 15.329 34.439 1.00 61.38 103 GLY A C 1
ATOM 802 O O . GLY A 1 103 ? -17.112 14.830 34.808 1.00 61.38 103 GLY A O 1
ATOM 803 N N . VAL A 1 104 ? -19.031 14.673 33.641 1.00 64.50 104 VAL A N 1
ATOM 804 C CA . VAL A 1 104 ? -18.774 13.330 33.079 1.00 64.50 104 VAL A CA 1
ATOM 805 C C . VAL A 1 104 ? -17.439 13.304 32.329 1.00 64.50 104 VAL A C 1
ATOM 807 O O . VAL A 1 104 ? -16.600 12.452 32.618 1.00 64.50 104 VAL A O 1
ATOM 810 N N . ALA A 1 105 ? -17.176 14.314 31.496 1.00 61.41 105 ALA A N 1
ATOM 811 C CA . ALA A 1 105 ? -15.900 14.485 30.798 1.00 61.41 105 ALA A CA 1
ATOM 812 C C . ALA A 1 105 ? -14.666 14.562 31.726 1.00 61.41 105 ALA A C 1
ATOM 814 O O . ALA A 1 105 ? -13.578 14.181 31.314 1.00 61.41 105 ALA A O 1
ATOM 815 N N . ARG A 1 106 ? -14.812 15.029 32.978 1.00 60.09 106 ARG A N 1
ATOM 816 C CA . ARG A 1 106 ? -13.709 15.067 33.963 1.00 60.09 106 ARG A CA 1
ATOM 817 C C . ARG A 1 106 ? -13.523 13.744 34.710 1.00 60.09 106 ARG A C 1
ATOM 819 O O . ARG A 1 106 ? -12.453 13.516 35.264 1.00 60.09 106 ARG A O 1
ATOM 826 N N . ARG A 1 107 ? -14.559 12.900 34.779 1.00 63.72 107 ARG A N 1
ATOM 827 C CA . ARG A 1 107 ? -14.537 11.621 35.515 1.00 63.72 107 ARG A CA 1
ATOM 828 C C . ARG A 1 107 ? -14.068 10.448 34.661 1.00 63.72 107 ARG A C 1
ATOM 830 O O . ARG A 1 107 ? -13.569 9.469 35.210 1.00 63.72 107 ARG A O 1
ATOM 837 N N . VAL A 1 108 ? -14.203 10.541 33.341 1.00 63.16 108 VAL A N 1
ATOM 838 C CA . VAL A 1 108 ? -13.674 9.533 32.420 1.00 63.16 108 VAL A CA 1
ATOM 839 C C . VAL A 1 108 ? -12.163 9.732 32.295 1.00 63.16 108 VAL A C 1
ATOM 841 O O . VAL A 1 108 ? -11.695 10.573 31.534 1.00 63.16 108 VAL A O 1
ATOM 844 N N . LYS A 1 109 ? -11.384 8.957 33.057 1.00 57.88 109 LYS A N 1
ATOM 845 C CA . LYS A 1 109 ? -9.968 8.747 32.740 1.00 57.88 109 LYS A CA 1
ATOM 846 C C . LYS A 1 109 ? -9.912 7.896 31.477 1.00 57.88 109 LYS A C 1
ATOM 848 O O . LYS A 1 109 ? -10.374 6.757 31.498 1.00 57.88 109 LYS A O 1
ATOM 853 N N . LEU A 1 110 ? -9.360 8.449 30.399 1.00 57.81 110 LEU A N 1
ATOM 854 C CA . LEU A 1 110 ? -8.957 7.667 29.236 1.00 57.81 110 LEU A CA 1
ATOM 855 C C . LEU A 1 110 ? -7.911 6.655 29.711 1.00 57.81 110 LEU A C 1
ATOM 857 O O . LEU A 1 110 ? -6.756 6.996 29.947 1.00 57.81 110 LEU A O 1
ATOM 861 N N . THR A 1 111 ? -8.352 5.426 29.941 1.00 53.12 111 THR A N 1
ATOM 862 C CA . THR A 1 111 ? -7.447 4.285 30.018 1.00 53.12 111 THR A CA 1
ATOM 863 C C . THR A 1 111 ? -7.034 4.037 28.570 1.00 53.12 111 THR A C 1
ATOM 865 O O . THR A 1 111 ? -7.896 3.853 27.717 1.00 53.12 111 THR A O 1
ATOM 868 N N . ASP A 1 112 ? -5.737 4.195 28.299 1.00 49.91 112 ASP A N 1
ATOM 869 C CA . ASP A 1 112 ? -5.093 4.094 26.979 1.00 49.91 112 ASP A CA 1
ATOM 870 C C . ASP A 1 112 ? -5.219 5.316 26.040 1.00 49.91 112 ASP A C 1
ATOM 872 O O . ASP A 1 112 ? -5.380 5.180 24.828 1.00 49.91 112 ASP A O 1
ATOM 876 N N . SER A 1 113 ? -5.078 6.538 26.575 1.00 42.41 113 SER A N 1
ATOM 877 C CA . SER A 1 113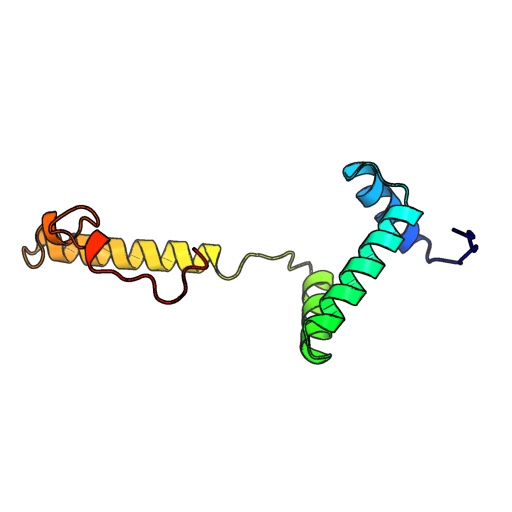 ? -4.689 7.700 25.753 1.00 42.41 113 SER A CA 1
ATOM 878 C C . SER A 1 113 ? -3.160 7.741 25.594 1.00 42.41 113 SE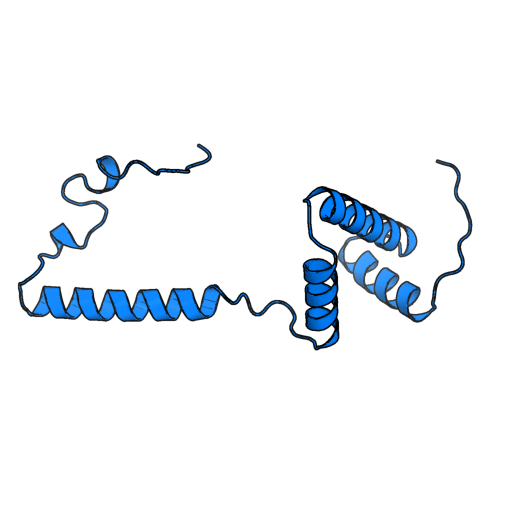R A C 1
ATOM 880 O O . SER A 1 113 ? -2.463 7.694 26.606 1.00 42.41 113 SER A O 1
ATOM 882 N N . PRO A 1 114 ? -2.607 7.863 24.370 1.00 52.19 114 PRO A N 1
ATOM 883 C CA . PRO A 1 114 ? -1.172 8.083 24.150 1.00 52.19 114 PRO A CA 1
ATOM 884 C C . PRO A 1 114 ? -0.717 9.527 24.457 1.00 52.19 114 PRO A C 1
ATOM 886 O O . PRO A 1 114 ? 0.441 9.864 24.211 1.00 52.19 114 PRO A O 1
ATOM 889 N N . TYR A 1 115 ? -1.622 10.365 24.975 1.00 46.00 115 TYR A N 1
ATOM 890 C CA . TYR A 1 115 ? -1.366 11.704 25.514 1.00 46.00 115 TYR A CA 1
ATOM 891 C C . TYR A 1 115 ? -1.772 11.774 26.982 1.00 46.00 115 TYR A C 1
ATOM 893 O O . TYR A 1 115 ? -2.897 11.296 27.279 1.00 46.00 115 TYR A O 1
#

Secondary structure (DSSP, 8-state):
---------HHHHHHHHHHHHHTT--HHHHHHHHHHHHHHHHHTT--HHHHHHHHHHHHTT-----HHHHHHHHHHHHHHHHHHHHHHTTSS-HHHH-TTSTTHHHH---TT---